Protein AF-A0A1B2ESX7-F1 (afdb_monomer)

Secondary structure (DSSP, 8-state):
--HHHHHHHHHHHH---GGGS-HHHHHHHHHHHH-HHHHHHHHHHHHHHHHHTT-HHHHHHHHHHHHHHHHHHHHHHHHHTT----

pLDDT: mean 79.37, std 17.89, range [41.66, 98.38]

Organism: NCBI:txid1882682

Foldseek 3Di:
DPVVVVVLVVCVVVVPPPVVDDPVRVLLNVLLVVADDVSLVVLCVQLVVCVVVVNPVRVVVSNVSSVSSVVVNVVVVVVVVVPDDD

Solvent-accessible surface area (backbone atoms only — not comparable to full-atom values): 4735 Å² total; per-residue (Å²): 134,70,63,62,64,50,48,55,54,48,45,68,72,63,60,70,61,80,88,80,52,53,73,68,57,48,50,50,52,47,30,52,70,71,25,44,70,69,30,24,50,52,25,43,52,48,12,51,52,24,45,78,69,71,30,63,70,49,20,52,51,25,45,54,45,20,53,51,9,51,55,49,35,55,49,50,58,59,50,56,69,69,68,68,81,132

Radius of gyration: 14.41 Å; Cα contacts (8 Å, |Δi|>4): 63; chains: 1; bounding box: 35×24×45 Å

Sequence (86 aa):
MLKLLHRIRQLFRRRPPASDLTVIEYEAISLIAYEGRAAYERAREQAEYCLNRGSEAGCRFWSEVAVEVAHRTGKMNTGRAKEQPR

Mean predicted aligned error: 9.36 Å

Structure (mmCIF, N/CA/C/O backbone):
data_AF-A0A1B2ESX7-F1
#
_entry.id   AF-A0A1B2ESX7-F1
#
loop_
_atom_site.group_PDB
_atom_site.id
_atom_site.type_symbol
_atom_site.label_atom_id
_atom_site.label_alt_id
_atom_site.label_comp_id
_atom_site.label_asym_id
_atom_site.label_entity_id
_atom_site.label_seq_id
_atom_site.pdbx_PDB_ins_code
_atom_site.Cartn_x
_atom_site.Cartn_y
_atom_site.Cartn_z
_atom_site.occupancy
_atom_site.B_iso_or_equiv
_atom_site.auth_seq_id
_atom_site.auth_comp_id
_atom_site.auth_asym_id
_atom_site.auth_atom_id
_atom_site.pdbx_PDB_model_num
ATOM 1 N N . MET A 1 1 ? 6.132 15.239 -0.917 1.00 47.56 1 MET A N 1
ATOM 2 C CA . MET A 1 1 ? 5.786 15.046 0.506 1.00 47.56 1 MET A CA 1
ATOM 3 C C . MET A 1 1 ? 4.331 15.386 0.829 1.00 47.56 1 MET A C 1
ATOM 5 O O . MET A 1 1 ? 3.668 14.520 1.360 1.00 47.56 1 MET A O 1
ATOM 9 N N . LEU A 1 2 ? 3.774 16.549 0.454 1.00 53.97 2 LEU A N 1
ATOM 10 C CA . LEU A 1 2 ? 2.343 16.863 0.690 1.00 53.97 2 LEU A CA 1
ATOM 11 C C . LEU A 1 2 ? 1.388 16.532 -0.477 1.00 53.97 2 LEU A C 1
ATOM 13 O O . LEU A 1 2 ? 0.182 16.508 -0.282 1.00 53.97 2 LEU A O 1
ATOM 17 N N . LYS A 1 3 ? 1.889 16.290 -1.696 1.00 56.00 3 LYS A N 1
ATOM 18 C CA . LYS A 1 3 ? 1.053 16.266 -2.915 1.00 56.00 3 LYS A CA 1
ATOM 19 C C . LYS A 1 3 ? 0.255 14.970 -3.131 1.00 56.00 3 LYS A C 1
ATOM 21 O O . LYS A 1 3 ? -0.860 15.048 -3.637 1.00 56.00 3 LYS A O 1
ATOM 26 N N . LEU A 1 4 ? 0.781 13.803 -2.743 1.00 60.72 4 LEU A N 1
ATOM 27 C CA . LEU A 1 4 ? 0.122 12.513 -3.001 1.00 60.72 4 LEU A CA 1
ATOM 28 C C . LEU A 1 4 ? -1.010 12.235 -2.005 1.00 60.72 4 LEU A C 1
ATOM 30 O O . LEU A 1 4 ? -2.127 11.957 -2.423 1.00 60.72 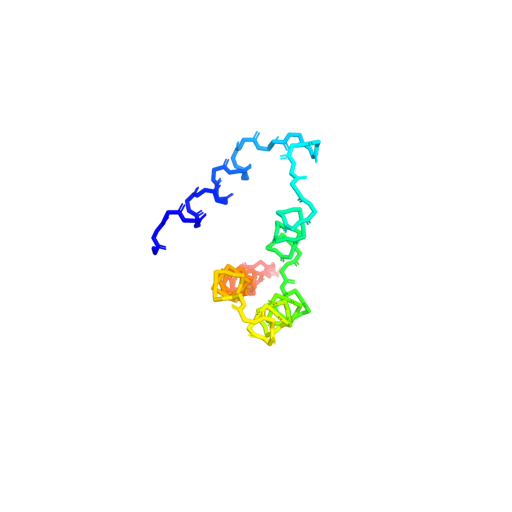4 LEU A O 1
ATOM 34 N N . LEU A 1 5 ? -0.773 12.462 -0.708 1.00 56.47 5 LEU A N 1
ATOM 35 C CA . LEU A 1 5 ? -1.824 12.476 0.317 1.00 56.47 5 LEU A CA 1
ATOM 36 C C . LEU A 1 5 ? -2.918 13.508 0.010 1.00 56.47 5 LEU A C 1
ATOM 38 O O . LEU A 1 5 ? -4.097 13.248 0.241 1.00 56.47 5 LEU A O 1
ATOM 42 N N . HIS A 1 6 ? -2.559 14.663 -0.562 1.00 62.91 6 HIS A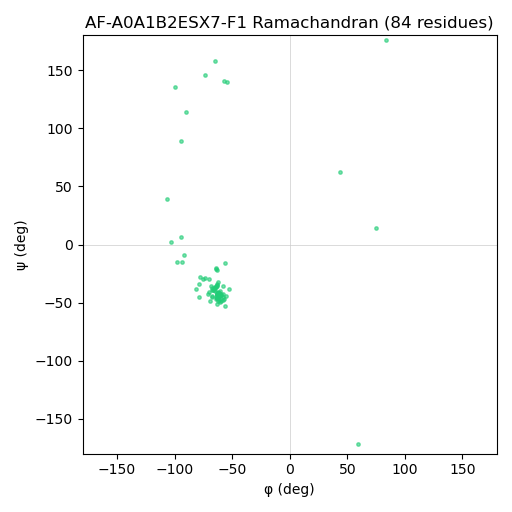 N 1
ATOM 43 C CA . HIS A 1 6 ? -3.542 15.645 -1.022 1.00 62.91 6 HIS A CA 1
ATOM 44 C C . HIS A 1 6 ? -4.362 15.126 -2.214 1.00 62.91 6 HIS A C 1
ATOM 46 O O . HIS A 1 6 ? -5.576 15.310 -2.227 1.00 62.91 6 HIS A O 1
ATOM 52 N N . ARG A 1 7 ? -3.740 14.412 -3.165 1.00 61.78 7 ARG A N 1
ATOM 53 C CA . ARG A 1 7 ? -4.434 13.732 -4.275 1.00 61.78 7 ARG A CA 1
ATOM 54 C C . ARG A 1 7 ? -5.369 12.629 -3.782 1.00 61.78 7 ARG A C 1
ATOM 56 O O . ARG A 1 7 ? -6.527 12.612 -4.171 1.00 61.78 7 ARG A O 1
ATOM 63 N N . ILE A 1 8 ? -4.911 11.770 -2.875 1.00 62.91 8 ILE A N 1
ATOM 64 C CA . ILE A 1 8 ? -5.719 10.689 -2.295 1.00 62.91 8 ILE A CA 1
ATOM 65 C C . ILE A 1 8 ? -6.897 11.274 -1.497 1.00 62.91 8 ILE A C 1
ATOM 67 O O . ILE A 1 8 ? -8.038 10.863 -1.692 1.00 62.91 8 ILE A O 1
ATOM 71 N N . ARG A 1 9 ? -6.685 12.323 -0.686 1.00 61.81 9 ARG A N 1
ATOM 72 C CA . ARG A 1 9 ? -7.783 13.048 -0.009 1.00 61.81 9 ARG A CA 1
ATOM 73 C C . ARG A 1 9 ? -8.749 13.723 -0.989 1.00 61.81 9 ARG A C 1
ATOM 75 O O . ARG A 1 9 ? -9.946 13.768 -0.711 1.00 61.81 9 ARG A O 1
ATOM 82 N N . GLN A 1 10 ? -8.264 14.245 -2.117 1.00 63.22 10 GLN A N 1
ATOM 83 C CA . GLN A 1 10 ? -9.115 14.787 -3.183 1.00 63.22 10 GLN A CA 1
ATOM 84 C C . GLN A 1 10 ? -9.940 13.695 -3.880 1.00 63.22 10 GLN A C 1
ATOM 86 O O . GLN A 1 10 ? -11.114 13.931 -4.159 1.00 63.22 10 GLN A O 1
ATOM 91 N N . LEU A 1 11 ? -9.378 12.499 -4.089 1.00 58.34 11 LEU A N 1
ATOM 92 C CA . LEU A 1 11 ? -10.099 11.340 -4.627 1.00 58.34 11 LEU A CA 1
ATOM 93 C C . LEU A 1 11 ? -11.226 10.903 -3.676 1.00 58.34 11 LEU A C 1
ATOM 95 O O . LEU A 1 11 ? -12.361 10.741 -4.113 1.00 58.34 11 LEU A O 1
ATOM 99 N N . PHE A 1 12 ? -10.980 10.853 -2.363 1.00 52.97 12 PHE A N 1
ATOM 100 C CA . PHE A 1 12 ? -12.040 10.594 -1.375 1.00 52.97 12 PHE A CA 1
ATOM 101 C C . PHE A 1 12 ? -13.132 11.678 -1.350 1.00 52.97 12 PHE A C 1
ATOM 103 O O . PHE A 1 12 ? -14.299 11.359 -1.135 1.00 52.97 12 PHE A O 1
ATOM 110 N N . ARG A 1 13 ? -12.787 12.954 -1.583 1.00 55.75 13 ARG A N 1
ATOM 111 C CA . ARG A 1 13 ? -13.768 14.056 -1.641 1.00 55.75 13 ARG A CA 1
ATOM 112 C C . ARG A 1 13 ? -14.624 14.058 -2.907 1.00 55.75 13 ARG A C 1
ATOM 114 O O . ARG A 1 13 ? -15.737 14.569 -2.857 1.00 55.75 13 ARG A O 1
ATOM 121 N N . ARG A 1 14 ? -14.110 13.548 -4.029 1.00 54.53 14 ARG A N 1
ATOM 122 C CA . ARG A 1 14 ? -14.829 13.528 -5.313 1.00 54.53 14 ARG A CA 1
ATOM 123 C C . ARG A 1 14 ? -15.521 12.205 -5.621 1.00 54.53 14 ARG A C 1
ATOM 125 O O . ARG A 1 14 ? -16.375 12.208 -6.496 1.00 54.53 14 ARG A O 1
ATOM 132 N N . ARG A 1 15 ? -15.186 11.124 -4.903 1.00 54.94 15 ARG A N 1
ATOM 133 C CA . ARG A 1 15 ? -15.718 9.767 -5.113 1.00 54.94 15 ARG A CA 1
ATOM 134 C C . ARG A 1 15 ? -15.752 9.429 -6.616 1.00 54.94 15 ARG A C 1
ATOM 136 O O . ARG A 1 15 ? -16.838 9.285 -7.174 1.00 54.94 15 ARG A O 1
ATOM 143 N N . PRO A 1 16 ? -14.583 9.394 -7.290 1.00 54.66 16 PRO A N 1
ATOM 144 C CA . PRO A 1 16 ? -14.527 9.044 -8.703 1.00 54.66 16 PRO A CA 1
ATOM 145 C C . PRO A 1 16 ? -15.222 7.691 -8.901 1.00 54.66 16 PRO A C 1
ATOM 147 O O . PRO A 1 16 ? -15.104 6.818 -8.030 1.00 54.66 16 PRO A O 1
ATOM 150 N N . PRO A 1 17 ? -15.992 7.520 -9.984 1.00 58.41 17 PRO A N 1
ATOM 151 C CA . PRO A 1 17 ? -16.597 6.233 -10.275 1.00 58.41 17 PRO A CA 1
ATOM 152 C C . PRO A 1 17 ? -15.485 5.180 -10.366 1.00 58.41 17 PRO A C 1
ATOM 154 O O . PRO A 1 17 ? -14.400 5.447 -10.879 1.00 58.41 17 PRO A O 1
ATOM 157 N N . ALA A 1 18 ? -15.740 3.982 -9.8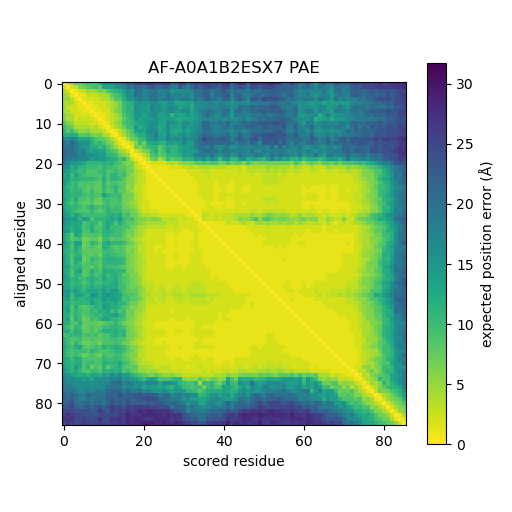33 1.00 58.19 18 ALA A N 1
ATOM 158 C CA . ALA A 1 18 ? -14.750 2.901 -9.773 1.00 58.19 18 ALA A CA 1
ATOM 159 C C . ALA A 1 18 ? -14.177 2.515 -11.156 1.00 58.19 18 ALA A C 1
ATOM 161 O O . ALA A 1 18 ? -13.134 1.875 -11.220 1.00 58.19 18 ALA A O 1
ATOM 162 N N . SER A 1 19 ? -14.840 2.933 -12.241 1.00 61.62 19 SER A N 1
ATOM 163 C CA . SER A 1 19 ? -14.413 2.791 -13.635 1.00 61.62 19 SER A CA 1
ATOM 164 C C . SER A 1 19 ? -13.134 3.551 -13.997 1.00 61.62 19 SER A C 1
ATOM 166 O O . SER A 1 19 ? -12.502 3.197 -14.986 1.00 61.62 19 SER A O 1
ATOM 168 N N . ASP A 1 20 ? -12.747 4.565 -13.217 1.00 70.00 20 ASP A N 1
ATOM 169 C CA . ASP A 1 20 ? -11.642 5.470 -13.569 1.00 70.00 20 ASP A CA 1
ATOM 170 C C . ASP A 1 20 ? -10.344 5.165 -12.803 1.00 70.00 20 ASP A C 1
ATOM 172 O O . ASP A 1 20 ? -9.354 5.883 -12.945 1.00 70.00 20 ASP A O 1
ATOM 176 N N . LEU A 1 21 ? -10.342 4.124 -11.965 1.00 73.38 21 LEU A N 1
ATOM 177 C CA . LEU A 1 21 ? -9.184 3.730 -11.168 1.00 73.38 21 LEU A CA 1
ATOM 178 C C . LEU A 1 21 ? -8.454 2.560 -11.819 1.00 73.38 21 LEU A C 1
ATOM 180 O O . LEU A 1 21 ? -9.056 1.555 -12.199 1.00 73.38 21 LEU A O 1
ATOM 184 N N . THR A 1 22 ? -7.128 2.645 -11.864 1.00 85.81 22 THR A N 1
ATOM 185 C CA . THR A 1 22 ? -6.308 1.461 -12.118 1.00 85.81 22 THR A CA 1
ATOM 186 C C . THR A 1 22 ? -6.447 0.461 -10.967 1.00 85.81 22 THR A C 1
ATOM 188 O O . THR A 1 22 ? -6.752 0.829 -9.830 1.00 85.81 22 THR A O 1
ATOM 191 N N . VAL A 1 23 ? -6.157 -0.817 -11.231 1.00 88.31 23 VAL A N 1
ATOM 192 C CA . VAL A 1 23 ? -6.167 -1.878 -10.202 1.00 88.31 23 VAL A CA 1
ATOM 193 C C . VAL A 1 23 ? -5.297 -1.498 -8.994 1.00 88.31 23 VAL A C 1
ATOM 195 O O . VAL A 1 23 ? -5.688 -1.733 -7.854 1.00 88.31 23 VAL A O 1
ATOM 198 N N . ILE A 1 24 ? -4.156 -0.845 -9.240 1.00 88.75 24 ILE A N 1
ATOM 199 C CA . ILE A 1 24 ? -3.221 -0.401 -8.197 1.00 88.75 24 ILE A CA 1
ATOM 200 C C . ILE A 1 24 ? -3.833 0.712 -7.339 1.00 88.75 24 ILE A C 1
ATOM 202 O O . ILE A 1 24 ? -3.745 0.675 -6.113 1.00 88.75 24 ILE A O 1
ATOM 206 N N . GLU A 1 25 ? -4.474 1.701 -7.965 1.00 85.75 25 GLU A N 1
ATOM 207 C CA . GLU A 1 25 ? -5.132 2.791 -7.239 1.00 85.75 25 GLU A CA 1
ATOM 208 C C . GLU A 1 25 ? -6.319 2.282 -6.419 1.00 85.75 25 GLU A C 1
ATOM 210 O O . GLU A 1 25 ? -6.502 2.705 -5.277 1.00 85.75 25 GLU A O 1
ATOM 215 N N . TYR A 1 26 ? -7.090 1.342 -6.970 1.00 87.75 26 TYR A N 1
ATOM 216 C CA . TYR A 1 26 ? -8.189 0.703 -6.257 1.00 87.75 26 TYR A CA 1
ATOM 217 C C . TYR A 1 26 ? -7.700 -0.087 -5.036 1.00 87.75 26 TYR A C 1
ATOM 219 O O . TYR A 1 26 ? -8.258 0.068 -3.946 1.00 87.75 26 TYR A O 1
ATOM 227 N N . GLU A 1 27 ? -6.642 -0.893 -5.181 1.00 92.56 27 GLU A N 1
ATOM 228 C CA . GLU A 1 27 ? -6.045 -1.631 -4.061 1.00 92.56 27 GLU A CA 1
ATOM 229 C C . GLU A 1 27 ? -5.535 -0.658 -2.988 1.00 92.56 27 GLU A C 1
ATOM 231 O O . GLU A 1 27 ? -5.920 -0.777 -1.827 1.00 92.56 27 GLU A O 1
ATOM 236 N N . ALA A 1 28 ? -4.769 0.371 -3.363 1.00 91.44 28 ALA A N 1
ATOM 237 C CA . ALA A 1 28 ? -4.256 1.364 -2.419 1.00 91.44 28 ALA A CA 1
ATOM 238 C C . ALA A 1 28 ? -5.372 2.077 -1.633 1.00 91.44 28 ALA A C 1
ATOM 240 O O . ALA A 1 28 ? -5.284 2.215 -0.411 1.00 91.44 28 ALA A O 1
ATOM 241 N N . ILE A 1 29 ? -6.443 2.500 -2.313 1.00 88.31 29 ILE A N 1
ATOM 242 C CA . ILE A 1 29 ? -7.610 3.124 -1.670 1.00 88.31 29 ILE A CA 1
ATOM 243 C C . ILE A 1 29 ? -8.299 2.139 -0.725 1.00 88.31 29 ILE A C 1
ATOM 245 O O . ILE A 1 29 ? -8.675 2.524 0.383 1.00 88.31 29 ILE A O 1
ATOM 249 N N . SER A 1 30 ? -8.436 0.878 -1.137 1.00 89.94 30 SER A N 1
ATOM 250 C CA . SER A 1 30 ? -9.059 -0.170 -0.328 1.00 89.94 30 SER A CA 1
ATOM 251 C C . SER A 1 30 ? -8.270 -0.425 0.954 1.00 89.94 30 SER A C 1
ATOM 253 O O . SER A 1 30 ? -8.858 -0.437 2.031 1.00 89.94 30 SER A O 1
ATOM 255 N N . LEU A 1 31 ? -6.940 -0.539 0.879 1.00 92.88 31 LEU A N 1
ATOM 256 C CA . LEU A 1 31 ? -6.092 -0.722 2.063 1.00 92.88 31 LEU A CA 1
ATOM 257 C C . LEU A 1 31 ? -6.214 0.458 3.036 1.00 92.88 31 LEU A C 1
ATOM 259 O O . LEU A 1 31 ? -6.379 0.258 4.238 1.00 92.88 31 LEU A O 1
ATOM 263 N N . ILE A 1 32 ? -6.203 1.689 2.516 1.00 89.38 32 ILE A N 1
ATOM 264 C CA . IL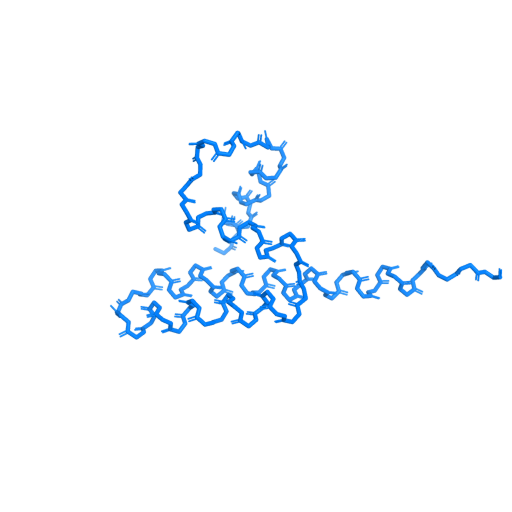E A 1 32 ? -6.387 2.910 3.315 1.00 89.38 32 ILE A CA 1
ATOM 265 C C . ILE A 1 32 ? -7.773 2.959 3.973 1.00 89.38 32 ILE A C 1
ATOM 267 O O . ILE A 1 32 ? -7.899 3.513 5.062 1.00 89.38 32 ILE A O 1
ATOM 271 N N . ALA A 1 33 ? -8.806 2.423 3.319 1.00 86.56 33 ALA A N 1
ATOM 272 C CA . ALA A 1 33 ? -10.176 2.426 3.824 1.00 86.56 33 ALA A CA 1
ATOM 273 C C . ALA A 1 33 ? -10.455 1.309 4.842 1.00 86.56 33 ALA A C 1
ATOM 275 O O . ALA A 1 33 ? -11.187 1.546 5.800 1.00 86.56 33 ALA A O 1
ATOM 276 N N . TYR A 1 34 ? -9.903 0.109 4.638 1.00 86.50 34 TYR A N 1
ATOM 277 C CA . TYR A 1 34 ? -10.065 -1.015 5.566 1.00 86.50 34 TYR A CA 1
ATOM 278 C C . TYR A 1 34 ? -9.224 -0.859 6.831 1.00 86.50 34 TYR A C 1
ATOM 280 O O . TYR A 1 34 ? -9.645 -1.314 7.894 1.00 86.50 34 TYR A O 1
ATOM 288 N N . GLU A 1 35 ? -8.078 -0.182 6.723 1.00 85.50 35 GLU A N 1
ATOM 289 C CA . GLU A 1 35 ? -7.187 0.107 7.844 1.00 85.50 35 GLU A CA 1
ATOM 290 C C . GLU A 1 35 ? -6.683 -1.178 8.548 1.00 85.50 35 GLU A C 1
ATOM 292 O O . GLU A 1 35 ? -6.849 -2.307 8.079 1.00 85.50 35 GLU A O 1
ATOM 297 N N . GLY A 1 36 ? -6.002 -1.022 9.682 1.00 90.50 36 GLY A N 1
ATOM 298 C CA . GLY A 1 36 ? -5.553 -2.132 10.512 1.00 90.50 36 GLY A CA 1
ATOM 299 C C . GLY A 1 36 ? -4.236 -2.773 10.076 1.00 90.50 36 GLY A C 1
ATOM 300 O O . GLY A 1 36 ? -3.622 -2.442 9.060 1.00 90.50 36 GLY A O 1
ATOM 301 N N . ARG A 1 37 ? -3.786 -3.731 10.896 1.00 92.38 37 ARG A N 1
ATOM 302 C CA . ARG A 1 37 ? -2.486 -4.393 10.720 1.00 92.38 37 ARG A CA 1
ATOM 303 C C . ARG A 1 37 ? -2.394 -5.145 9.392 1.00 92.38 37 ARG A C 1
ATOM 305 O O . ARG A 1 37 ? -1.376 -5.042 8.727 1.00 92.38 37 ARG A O 1
ATOM 312 N N . ALA A 1 38 ? -3.451 -5.845 8.982 1.00 95.38 38 ALA A N 1
ATOM 313 C CA . ALA A 1 38 ? -3.452 -6.595 7.726 1.00 95.38 38 ALA A CA 1
ATOM 314 C C . ALA A 1 38 ? -3.275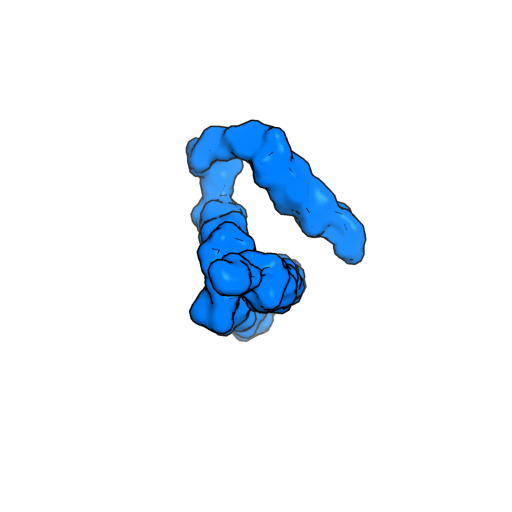 -5.681 6.500 1.00 95.38 38 ALA A C 1
ATOM 316 O O . ALA A 1 38 ? -2.486 -5.993 5.613 1.00 95.38 38 ALA A O 1
ATOM 317 N N . ALA A 1 39 ? -3.949 -4.526 6.473 1.00 94.69 39 ALA A N 1
ATOM 318 C CA . ALA A 1 39 ? -3.793 -3.568 5.384 1.00 94.69 39 ALA A CA 1
ATOM 319 C C . ALA A 1 39 ? -2.399 -2.921 5.371 1.00 94.69 39 ALA A C 1
ATOM 321 O O . ALA A 1 39 ? -1.842 -2.678 4.300 1.00 94.69 39 ALA A O 1
ATOM 322 N N . TYR A 1 40 ? -1.821 -2.679 6.554 1.00 95.38 40 TYR A N 1
ATOM 323 C CA . TYR A 1 40 ? -0.456 -2.171 6.684 1.00 95.38 40 TYR A CA 1
ATOM 324 C C . TYR A 1 40 ? 0.563 -3.169 6.127 1.00 95.38 40 TYR A C 1
ATOM 326 O O . TYR A 1 40 ? 1.380 -2.795 5.287 1.00 95.38 40 TYR A O 1
ATOM 334 N N . GLU A 1 41 ? 0.493 -4.432 6.561 1.00 97.56 41 GLU A N 1
ATOM 335 C CA . GLU A 1 41 ? 1.416 -5.475 6.096 1.00 97.56 41 GLU A CA 1
ATOM 336 C C . GLU A 1 41 ? 1.272 -5.681 4.586 1.00 97.56 41 GLU A C 1
ATOM 338 O O . GLU A 1 41 ? 2.273 -5.708 3.879 1.00 97.56 41 GLU A O 1
ATOM 343 N N . ARG A 1 42 ? 0.043 -5.684 4.054 1.00 97.62 42 ARG A N 1
ATOM 344 C CA . ARG A 1 42 ? -0.184 -5.787 2.608 1.00 97.62 42 ARG A CA 1
ATOM 345 C C . ARG A 1 42 ? 0.457 -4.639 1.822 1.00 97.62 42 ARG A C 1
ATOM 347 O O . ARG A 1 42 ? 1.079 -4.869 0.787 1.00 97.62 42 ARG A O 1
ATOM 354 N N . ALA A 1 43 ? 0.330 -3.399 2.297 1.00 96.75 43 ALA A N 1
ATOM 355 C CA . ALA A 1 43 ? 0.976 -2.254 1.655 1.00 96.75 43 ALA A CA 1
ATOM 356 C C . ALA A 1 43 ? 2.510 -2.350 1.739 1.00 96.75 43 ALA A C 1
ATOM 358 O O . ALA A 1 43 ? 3.208 -2.030 0.778 1.00 96.75 43 ALA A O 1
ATOM 359 N N . ARG A 1 44 ? 3.046 -2.842 2.860 1.00 97.62 44 ARG A N 1
ATOM 360 C CA . ARG A 1 44 ? 4.480 -3.095 3.023 1.00 97.62 44 ARG A CA 1
ATOM 361 C C . ARG A 1 44 ? 4.986 -4.178 2.060 1.00 97.62 44 ARG A C 1
ATOM 363 O O . ARG A 1 44 ? 6.015 -3.967 1.426 1.00 97.62 44 ARG A O 1
ATOM 370 N N . GLU A 1 45 ? 4.267 -5.288 1.914 1.00 98.38 45 GLU A N 1
ATOM 371 C CA . GLU A 1 45 ? 4.600 -6.365 0.969 1.00 98.38 45 GLU A CA 1
ATOM 372 C C . GLU A 1 45 ? 4.680 -5.846 -0.469 1.00 98.38 45 GLU A C 1
ATOM 374 O O . GLU A 1 45 ? 5.607 -6.176 -1.204 1.00 98.38 45 GLU A O 1
ATOM 379 N N . GLN A 1 46 ? 3.739 -4.987 -0.870 1.00 98.00 46 GLN A N 1
ATOM 380 C CA . GLN A 1 46 ? 3.761 -4.365 -2.193 1.00 98.00 46 GLN A CA 1
ATOM 381 C C . GLN A 1 46 ? 4.975 -3.441 -2.380 1.00 98.00 46 GLN A C 1
ATOM 383 O O . GLN A 1 46 ? 5.583 -3.420 -3.453 1.00 98.00 46 GLN A O 1
ATOM 388 N N . ALA A 1 47 ? 5.373 -2.705 -1.336 1.00 97.12 47 ALA A N 1
ATOM 389 C CA . ALA A 1 47 ? 6.574 -1.875 -1.378 1.00 97.12 47 ALA A CA 1
ATOM 390 C C . ALA A 1 47 ? 7.841 -2.722 -1.573 1.00 97.12 47 ALA A C 1
ATOM 392 O O . ALA A 1 47 ? 8.665 -2.409 -2.435 1.00 97.12 47 ALA A O 1
ATOM 393 N N . GLU A 1 48 ? 7.961 -3.817 -0.821 1.00 97.88 48 GLU A N 1
ATOM 394 C CA . GLU A 1 48 ? 9.066 -4.771 -0.931 1.00 97.88 48 GLU A CA 1
ATOM 395 C C . GLU A 1 48 ? 9.088 -5.458 -2.300 1.00 97.88 48 GLU A C 1
ATOM 397 O O . GLU A 1 48 ? 10.137 -5.540 -2.938 1.00 97.88 48 GLU A O 1
ATOM 402 N N . TYR A 1 49 ? 7.926 -5.864 -2.812 1.00 97.44 49 TYR A N 1
ATOM 403 C CA . TYR A 1 49 ? 7.805 -6.415 -4.157 1.00 97.44 49 TYR A CA 1
ATOM 404 C C . TYR A 1 49 ? 8.304 -5.426 -5.219 1.00 97.44 49 TYR A C 1
ATOM 406 O O . TYR A 1 49 ? 9.116 -5.790 -6.072 1.00 97.44 49 TYR A O 1
ATOM 414 N N . CYS A 1 50 ? 7.877 -4.161 -5.163 1.00 96.50 50 CYS A N 1
ATOM 415 C CA . CYS A 1 50 ? 8.348 -3.141 -6.097 1.00 96.50 50 CYS A CA 1
ATOM 416 C C . CYS A 1 50 ? 9.857 -2.901 -5.983 1.00 96.50 50 CYS A C 1
ATOM 418 O O . CYS A 1 50 ? 10.521 -2.788 -7.013 1.00 96.50 50 CYS A O 1
ATOM 420 N N . LEU A 1 51 ? 10.403 -2.873 -4.7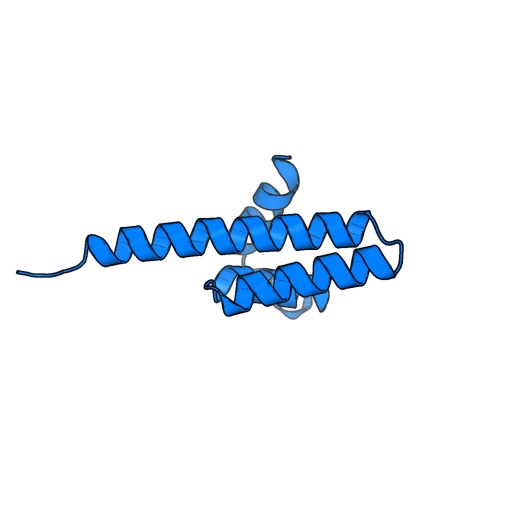64 1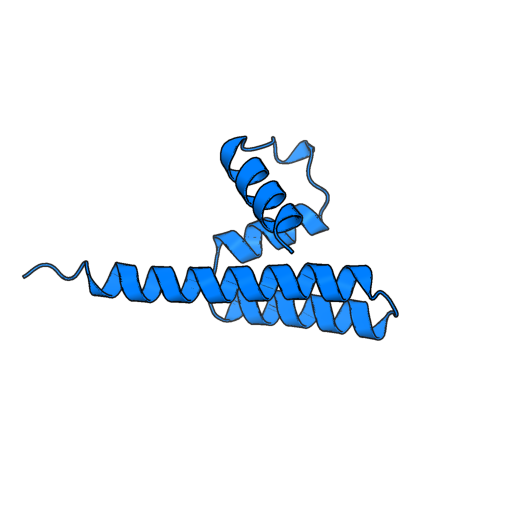.00 96.44 51 LEU A N 1
ATOM 421 C CA . LEU A 1 51 ? 11.839 -2.730 -4.532 1.00 96.44 51 LEU A CA 1
ATOM 422 C C . LEU A 1 51 ? 12.627 -3.894 -5.148 1.00 96.44 51 LEU A C 1
ATOM 424 O O . LEU A 1 51 ? 13.568 -3.662 -5.904 1.00 96.44 51 LEU A O 1
ATOM 428 N N . ASN A 1 52 ? 12.185 -5.132 -4.916 1.00 97.94 52 ASN A N 1
ATOM 429 C CA . ASN A 1 52 ? 12.801 -6.345 -5.464 1.00 97.94 52 ASN A CA 1
ATOM 430 C C . ASN A 1 52 ? 12.744 -6.405 -6.999 1.00 97.94 52 ASN A C 1
ATOM 432 O O . ASN A 1 52 ? 13.537 -7.099 -7.632 1.00 97.94 52 ASN A O 1
ATOM 436 N N . ARG A 1 53 ? 11.819 -5.664 -7.616 1.00 97.62 53 ARG A N 1
ATOM 437 C CA . ARG A 1 53 ? 11.693 -5.521 -9.075 1.00 97.62 53 ARG A CA 1
ATOM 438 C C . ARG A 1 53 ? 12.418 -4.286 -9.624 1.00 97.62 53 ARG A C 1
ATOM 440 O O . ARG A 1 53 ? 12.280 -3.994 -10.808 1.00 97.62 53 ARG A O 1
ATOM 447 N N . GLY A 1 54 ? 13.170 -3.561 -8.792 1.00 97.44 54 GLY A N 1
ATOM 448 C CA . GLY A 1 54 ? 13.914 -2.359 -9.181 1.00 97.44 54 GLY A CA 1
ATOM 449 C C . GLY A 1 54 ? 13.044 -1.113 -9.379 1.00 97.44 54 GLY A C 1
ATOM 450 O O . GLY A 1 54 ? 13.489 -0.131 -9.966 1.00 97.44 54 GLY A O 1
ATOM 451 N N . SER A 1 55 ? 11.792 -1.129 -8.914 1.00 96.75 55 SER A N 1
ATOM 452 C CA . SER A 1 55 ? 10.877 0.007 -9.020 1.00 96.75 55 SER A CA 1
ATOM 453 C C . SER A 1 55 ? 10.914 0.864 -7.755 1.00 96.75 55 SER A C 1
ATOM 455 O O . SER A 1 55 ? 10.113 0.688 -6.833 1.00 96.75 55 SER A O 1
ATOM 457 N N . GLU A 1 56 ? 11.814 1.848 -7.725 1.00 95.81 56 GLU A N 1
ATOM 458 C CA . GLU A 1 56 ? 11.888 2.823 -6.626 1.00 95.81 56 GLU A CA 1
ATOM 459 C C . GLU A 1 56 ? 10.589 3.628 -6.477 1.00 95.81 56 GLU A C 1
ATOM 461 O O . GLU A 1 56 ? 10.114 3.867 -5.366 1.00 95.81 56 GLU A O 1
ATOM 466 N N . ALA A 1 57 ? 9.974 4.009 -7.602 1.00 92.06 57 ALA A N 1
ATOM 467 C CA . ALA A 1 57 ? 8.714 4.745 -7.609 1.00 92.06 57 ALA A CA 1
ATOM 468 C C . ALA A 1 57 ? 7.565 3.927 -6.995 1.00 92.06 57 ALA A C 1
ATOM 470 O O . ALA A 1 57 ? 6.794 4.464 -6.198 1.00 92.06 57 ALA A O 1
ATOM 471 N N . GLY A 1 58 ? 7.476 2.631 -7.320 1.00 93.44 58 GLY A N 1
ATOM 472 C CA . GLY A 1 58 ? 6.483 1.727 -6.739 1.00 93.44 58 GLY A CA 1
ATOM 473 C C . GLY A 1 58 ? 6.725 1.479 -5.250 1.00 93.44 58 GLY A C 1
ATOM 474 O O . GLY A 1 58 ? 5.795 1.582 -4.453 1.00 93.44 58 GLY A O 1
ATOM 475 N N . CYS A 1 59 ? 7.983 1.249 -4.857 1.00 96.19 59 CYS A N 1
ATOM 476 C CA . CYS A 1 59 ? 8.368 1.083 -3.454 1.00 96.19 59 CYS A CA 1
ATOM 477 C C . CYS A 1 59 ? 7.964 2.306 -2.621 1.00 96.19 59 CYS A C 1
ATOM 479 O O . CYS A 1 59 ? 7.317 2.182 -1.576 1.00 96.19 59 CYS A O 1
ATOM 481 N N . ARG A 1 60 ? 8.265 3.507 -3.126 1.00 94.44 60 ARG A N 1
ATOM 482 C CA . ARG A 1 60 ? 7.874 4.761 -2.484 1.00 94.44 60 ARG A CA 1
ATOM 483 C C . ARG A 1 60 ? 6.358 4.898 -2.376 1.00 94.44 60 ARG A C 1
ATOM 485 O O . ARG A 1 60 ? 5.867 5.251 -1.308 1.00 94.44 60 ARG A O 1
ATOM 492 N N . PHE A 1 61 ? 5.627 4.630 -3.457 1.00 94.25 61 PHE A N 1
ATOM 493 C CA . PHE A 1 61 ? 4.168 4.727 -3.476 1.00 94.25 61 PHE A CA 1
ATOM 494 C C . PHE A 1 61 ? 3.530 3.853 -2.390 1.00 94.25 61 PHE A C 1
ATOM 496 O O . PHE A 1 61 ? 2.779 4.352 -1.555 1.00 94.25 61 PHE A O 1
ATOM 503 N N . TRP A 1 62 ? 3.880 2.569 -2.351 1.00 96.62 62 TRP A N 1
ATOM 504 C CA . TRP A 1 62 ? 3.319 1.627 -1.385 1.00 96.62 62 TRP A CA 1
ATOM 505 C C . TRP A 1 62 ? 3.787 1.881 0.052 1.00 96.62 62 TRP A C 1
ATOM 507 O O . TRP A 1 62 ? 3.011 1.694 0.989 1.00 96.62 62 TRP A O 1
ATOM 517 N N . SER A 1 63 ? 4.998 2.415 0.239 1.00 95.31 63 SER A N 1
ATOM 518 C CA . SER A 1 63 ? 5.447 2.908 1.548 1.00 95.31 63 SER A CA 1
ATOM 519 C C . SER A 1 63 ? 4.583 4.073 2.043 1.00 95.31 63 SER A C 1
ATOM 521 O O . SER A 1 63 ? 4.204 4.110 3.213 1.00 95.31 63 SER A O 1
ATOM 523 N N . GLU A 1 64 ? 4.217 5.012 1.162 1.00 94.25 64 GLU A N 1
ATOM 524 C CA . GLU A 1 64 ? 3.310 6.116 1.504 1.00 94.25 64 GLU A CA 1
ATOM 525 C C . GLU A 1 64 ? 1.895 5.601 1.848 1.00 94.25 64 GLU A C 1
ATOM 527 O O . GLU A 1 64 ? 1.279 6.099 2.794 1.00 94.25 64 GLU A O 1
ATOM 532 N N . VAL A 1 65 ? 1.408 4.561 1.157 1.00 93.06 65 VAL A N 1
ATOM 533 C CA . VAL A 1 65 ? 0.147 3.870 1.495 1.00 93.06 65 VAL A CA 1
ATOM 534 C C . VAL A 1 65 ? 0.223 3.230 2.886 1.00 93.06 65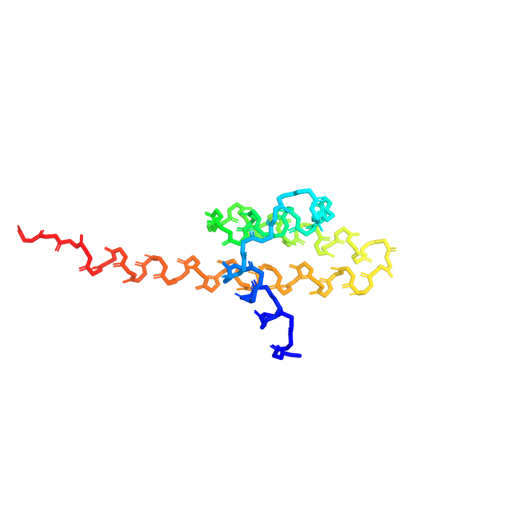 VAL A C 1
ATOM 536 O O . VAL A 1 65 ? -0.669 3.456 3.704 1.00 93.06 65 VAL A O 1
ATOM 539 N N . ALA A 1 66 ? 1.292 2.490 3.195 1.00 94.81 66 ALA A N 1
ATOM 540 C CA . ALA A 1 66 ? 1.478 1.847 4.497 1.00 94.81 66 ALA A CA 1
ATOM 541 C C . ALA A 1 66 ? 1.494 2.870 5.649 1.00 94.81 66 ALA A C 1
ATOM 543 O O . ALA A 1 66 ? 0.842 2.669 6.676 1.00 94.81 66 ALA A O 1
ATOM 544 N N . VAL A 1 67 ? 2.181 4.002 5.465 1.00 93.25 67 VAL A N 1
ATOM 545 C CA . VAL A 1 67 ? 2.199 5.099 6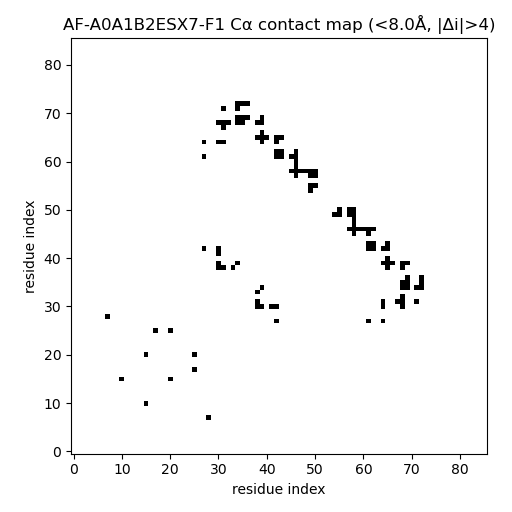.447 1.00 93.25 67 VAL A CA 1
ATOM 546 C C . VAL A 1 67 ? 0.794 5.655 6.694 1.00 93.25 67 VAL A C 1
ATOM 548 O O . VAL A 1 67 ? 0.416 5.857 7.850 1.00 93.25 67 VAL A O 1
ATOM 551 N N . GLU A 1 68 ? -0.005 5.873 5.646 1.00 91.12 68 GLU A N 1
ATOM 552 C CA . GLU A 1 68 ? -1.378 6.372 5.808 1.00 91.12 68 GLU A CA 1
ATOM 553 C C . GLU A 1 68 ? -2.287 5.347 6.504 1.00 91.12 68 GLU A C 1
ATOM 555 O O . GLU A 1 68 ? -3.071 5.729 7.377 1.00 91.12 68 GLU A O 1
ATOM 560 N N . VAL A 1 69 ? -2.145 4.050 6.203 1.00 91.25 69 VAL A N 1
ATOM 561 C CA . VAL A 1 69 ? -2.865 2.975 6.909 1.00 91.25 69 VAL A CA 1
ATOM 562 C C . VAL A 1 69 ? -2.531 2.979 8.403 1.00 91.25 69 VAL A C 1
ATOM 564 O O . VAL A 1 69 ? -3.438 2.959 9.239 1.00 91.25 69 VAL A O 1
ATOM 567 N N . ALA A 1 70 ? -1.246 3.047 8.762 1.00 90.19 70 ALA A N 1
ATOM 568 C CA . ALA A 1 70 ? -0.811 3.077 10.159 1.00 90.19 70 ALA A CA 1
ATOM 569 C C . ALA A 1 70 ? -1.356 4.311 10.897 1.00 90.19 70 ALA A C 1
ATOM 571 O O . ALA A 1 70 ? -1.890 4.211 12.005 1.00 90.19 70 ALA A O 1
ATOM 572 N N . HIS A 1 71 ? -1.284 5.475 10.251 1.00 88.94 71 HIS A N 1
ATOM 573 C CA . HIS A 1 71 ? -1.787 6.733 10.787 1.00 88.94 71 HIS A CA 1
ATOM 574 C C . HIS A 1 71 ? -3.305 6.707 11.031 1.00 88.94 71 HIS A C 1
ATOM 576 O O . HIS A 1 71 ? -3.769 7.179 12.072 1.00 88.94 71 HIS A O 1
ATOM 582 N N . ARG A 1 72 ? -4.089 6.130 10.115 1.00 85.44 72 ARG A N 1
ATOM 583 C CA . ARG A 1 72 ? -5.544 5.986 10.276 1.00 85.44 72 ARG A CA 1
ATOM 584 C C . ARG A 1 72 ? -5.936 4.961 11.333 1.00 85.44 72 ARG A C 1
ATOM 586 O O . ARG A 1 72 ? -6.738 5.281 12.206 1.00 85.44 72 ARG A O 1
ATOM 593 N N . THR A 1 73 ? -5.257 3.817 11.353 1.00 86.38 73 THR A N 1
ATOM 594 C CA . THR A 1 73 ? -5.435 2.787 12.388 1.00 86.38 73 THR A CA 1
ATOM 595 C C . THR A 1 73 ? -5.231 3.368 13.793 1.00 86.38 73 THR A C 1
ATOM 597 O O . THR A 1 73 ? -6.034 3.135 14.698 1.00 86.38 73 THR A O 1
ATOM 600 N N . GLY A 1 74 ? -4.191 4.192 13.983 1.00 82.81 74 GLY A N 1
ATOM 601 C CA . GLY A 1 74 ? -3.948 4.893 15.248 1.00 82.81 74 GLY A CA 1
ATOM 602 C C . GLY A 1 74 ? -5.048 5.900 15.618 1.00 82.81 74 GLY A C 1
ATOM 603 O O . GLY A 1 74 ? -5.410 6.035 16.791 1.00 82.81 74 GLY A O 1
ATOM 604 N N . LYS A 1 75 ? -5.642 6.577 14.629 1.00 75.12 75 LYS A N 1
ATOM 605 C CA . LYS A 1 75 ? -6.775 7.493 14.842 1.00 75.12 75 LYS A CA 1
ATOM 606 C C . LYS A 1 75 ? -8.065 6.767 15.210 1.00 75.12 75 LYS A C 1
ATOM 608 O O . LYS A 1 75 ? -8.763 7.227 16.107 1.00 75.12 75 LYS A O 1
ATOM 613 N N . MET A 1 76 ? -8.374 5.631 14.587 1.00 62.44 76 MET A N 1
ATOM 614 C CA . MET A 1 76 ? -9.547 4.833 14.965 1.00 62.44 76 MET A CA 1
ATOM 615 C C . MET A 1 76 ? -9.427 4.260 16.380 1.00 62.44 76 MET A C 1
ATOM 617 O O . MET A 1 76 ? -10.397 4.303 17.134 1.00 62.44 76 MET A O 1
ATOM 621 N N . ASN A 1 77 ? -8.242 3.789 16.780 1.00 61.97 77 ASN A N 1
ATOM 622 C CA . ASN A 1 77 ? -8.030 3.276 18.138 1.00 61.97 77 ASN A CA 1
ATOM 623 C C . ASN A 1 77 ? -8.205 4.367 19.208 1.00 61.97 77 ASN A C 1
ATOM 625 O O . ASN A 1 77 ? -8.765 4.110 20.272 1.00 61.97 77 ASN A O 1
ATOM 629 N N . THR A 1 78 ? -7.785 5.600 18.917 1.00 61.34 78 THR A N 1
ATOM 630 C CA . THR A 1 78 ? -7.980 6.747 19.822 1.00 61.34 78 THR A CA 1
ATOM 631 C C . THR A 1 78 ? -9.403 7.317 19.782 1.00 61.34 78 THR A C 1
ATOM 633 O O . THR A 1 78 ? -9.868 7.841 20.792 1.00 61.34 78 THR A O 1
ATOM 636 N N . GLY A 1 79 ? -10.114 7.186 18.656 1.00 57.00 79 GLY A N 1
ATOM 637 C CA . GLY A 1 79 ? -11.534 7.525 18.520 1.00 57.00 79 GLY A CA 1
ATOM 638 C C . GLY A 1 79 ? -12.450 6.567 19.286 1.00 57.00 79 GLY A C 1
ATOM 639 O O . GLY A 1 79 ? -13.248 7.017 20.102 1.00 57.00 79 GLY A O 1
ATOM 640 N N . ARG A 1 80 ? -12.257 5.249 19.129 1.00 54.62 80 ARG A N 1
ATOM 641 C CA . ARG A 1 80 ? -13.019 4.217 19.860 1.00 54.62 80 ARG A CA 1
ATOM 642 C C . ARG A 1 80 ? -12.819 4.276 21.374 1.00 54.62 80 ARG A C 1
ATOM 644 O O . ARG A 1 80 ? -13.753 4.000 22.116 1.00 54.62 80 ARG A O 1
ATOM 651 N N . ALA A 1 81 ? -11.638 4.680 21.846 1.00 54.44 81 ALA A N 1
ATOM 652 C CA . ALA A 1 81 ? -11.394 4.889 23.275 1.00 54.44 81 ALA A CA 1
ATOM 653 C C . ALA A 1 81 ? -12.239 6.031 23.880 1.00 54.44 81 ALA A C 1
ATOM 655 O O . ALA A 1 81 ? -12.433 6.063 25.091 1.00 54.44 81 ALA A O 1
ATOM 656 N N . LYS A 1 82 ? -12.750 6.961 23.059 1.00 53.28 82 LYS A N 1
ATOM 657 C CA . LYS A 1 82 ? -13.633 8.053 23.503 1.00 53.28 82 LYS A CA 1
ATOM 658 C C . LYS A 1 82 ? -15.126 7.711 23.422 1.00 53.28 82 LYS A C 1
ATOM 660 O O . LYS A 1 82 ? -15.929 8.477 23.941 1.00 53.28 82 LYS A O 1
ATOM 665 N N . GLU A 1 83 ? -15.494 6.582 22.817 1.00 47.59 83 GLU A N 1
ATOM 666 C CA . GLU A 1 83 ? -16.883 6.133 22.629 1.00 47.59 83 GLU A CA 1
ATOM 667 C C . GLU A 1 83 ? -17.253 4.955 23.552 1.00 47.59 83 GLU A C 1
ATOM 669 O O . GLU A 1 83 ? -17.957 4.035 23.144 1.00 47.59 83 GLU A O 1
ATOM 674 N N . GLN A 1 84 ? -16.794 4.958 24.809 1.00 41.66 84 GLN A N 1
ATOM 675 C CA . GLN A 1 84 ? -17.411 4.125 25.851 1.00 41.66 84 GLN A CA 1
ATOM 676 C C . GLN A 1 84 ? -18.524 4.931 26.544 1.00 41.66 84 GLN A C 1
ATOM 678 O O . GLN A 1 84 ? -18.215 5.938 27.188 1.00 41.66 84 GLN A O 1
ATOM 683 N N . PRO A 1 85 ? -19.809 4.541 26.422 1.00 54.00 85 PRO A N 1
ATOM 684 C CA . PRO A 1 85 ? -20.866 5.112 27.240 1.00 54.00 85 PRO A CA 1
ATOM 685 C C . PRO A 1 85 ? -20.770 4.579 28.676 1.00 54.00 85 PRO A C 1
ATOM 687 O O . PRO A 1 85 ? -20.348 3.445 28.903 1.00 54.00 85 PRO A O 1
ATOM 690 N N . ARG A 1 86 ? -21.135 5.455 29.617 1.00 43.97 86 ARG A N 1
ATOM 691 C CA . ARG A 1 86 ? -21.290 5.187 31.054 1.00 43.97 86 ARG A CA 1
ATOM 692 C C . ARG A 1 86 ? -22.380 4.163 31.338 1.00 43.97 86 ARG A C 1
ATOM 694 O O . ARG A 1 86 ? -23.379 4.170 30.586 1.00 43.97 86 ARG A O 1
#